Protein AF-L9XHF3-F1 (afdb_monomer_lite)

Structure (mmCIF, N/CA/C/O backbone):
data_AF-L9XHF3-F1
#
_entry.id   AF-L9XHF3-F1
#
loop_
_atom_site.group_PDB
_atom_site.id
_atom_site.type_symbol
_atom_site.label_atom_id
_atom_site.label_alt_id
_atom_site.label_comp_id
_atom_site.label_asym_id
_atom_site.label_entity_id
_atom_site.label_seq_id
_atom_site.pdbx_PDB_ins_code
_atom_site.Cartn_x
_atom_site.Cartn_y
_atom_site.Cartn_z
_atom_site.occupancy
_atom_site.B_iso_or_equiv
_atom_site.auth_seq_id
_atom_site.auth_comp_id
_atom_site.auth_asym_id
_atom_site.auth_atom_id
_atom_site.pdbx_PDB_model_num
ATOM 1 N N . MET A 1 1 ? 2.494 -7.860 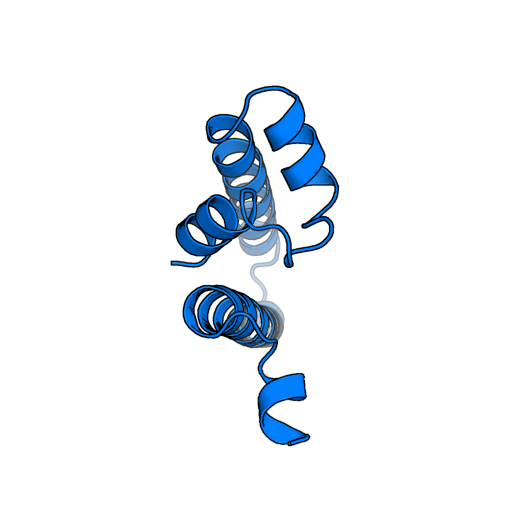3.416 1.00 59.94 1 MET A N 1
ATOM 2 C CA . MET A 1 1 ? 2.370 -8.551 2.115 1.00 59.94 1 MET A CA 1
ATOM 3 C C . MET A 1 1 ? 1.807 -7.612 1.064 1.00 59.94 1 MET A C 1
ATOM 5 O O . MET A 1 1 ? 2.527 -7.317 0.127 1.00 59.94 1 MET A O 1
ATOM 9 N N . ASP A 1 2 ? 0.613 -7.053 1.264 1.00 74.12 2 ASP A N 1
ATOM 10 C CA . ASP A 1 2 ? -0.034 -6.151 0.296 1.00 74.12 2 ASP A CA 1
ATOM 11 C C . ASP A 1 2 ? 0.793 -4.902 -0.063 1.00 74.12 2 ASP A C 1
ATOM 13 O O . ASP A 1 2 ? 1.060 -4.668 -1.231 1.00 74.12 2 ASP A O 1
ATOM 17 N N . LEU A 1 3 ? 1.331 -4.168 0.921 1.00 76.38 3 LEU A N 1
ATOM 18 C CA . LEU A 1 3 ? 2.219 -3.023 0.648 1.00 76.38 3 LEU A CA 1
ATOM 19 C C . LEU A 1 3 ? 3.434 -3.402 -0.218 1.00 76.38 3 LEU A C 1
ATOM 21 O O . LEU A 1 3 ? 3.822 -2.648 -1.102 1.00 76.38 3 LEU A O 1
ATOM 25 N N . ILE A 1 4 ? 4.026 -4.572 0.033 1.00 78.44 4 ILE A N 1
ATOM 26 C CA . ILE A 1 4 ? 5.178 -5.061 -0.734 1.00 78.44 4 ILE A CA 1
ATOM 27 C C . ILE A 1 4 ? 4.738 -5.387 -2.165 1.00 78.44 4 ILE A C 1
ATOM 29 O O . ILE A 1 4 ? 5.406 -4.970 -3.102 1.00 78.44 4 ILE A O 1
ATOM 33 N N . ALA A 1 5 ? 3.600 -6.066 -2.338 1.00 77.75 5 ALA A N 1
ATOM 34 C CA . ALA A 1 5 ? 3.054 -6.363 -3.659 1.00 77.75 5 ALA A CA 1
ATOM 35 C C . ALA A 1 5 ? 2.729 -5.086 -4.445 1.00 77.75 5 ALA A C 1
ATOM 37 O O . ALA A 1 5 ? 3.144 -4.952 -5.588 1.00 77.75 5 ALA A O 1
ATOM 38 N N . THR A 1 6 ? 2.093 -4.106 -3.803 1.00 78.06 6 THR A N 1
ATOM 39 C CA . THR A 1 6 ? 1.794 -2.789 -4.377 1.00 78.06 6 THR A CA 1
ATOM 40 C C . THR A 1 6 ? 3.060 -2.077 -4.849 1.00 78.06 6 THR A C 1
ATOM 42 O O . THR A 1 6 ? 3.109 -1.619 -5.985 1.00 78.06 6 THR A O 1
ATOM 45 N N . ILE A 1 7 ? 4.114 -2.023 -4.024 1.00 80.06 7 ILE A N 1
ATOM 46 C CA . ILE A 1 7 ? 5.404 -1.423 -4.413 1.00 80.06 7 ILE A CA 1
ATOM 47 C C . ILE A 1 7 ? 5.999 -2.131 -5.636 1.00 80.06 7 ILE A C 1
ATOM 49 O O . ILE A 1 7 ? 6.551 -1.473 -6.514 1.00 80.06 7 ILE A O 1
ATOM 53 N N . LEU A 1 8 ? 5.889 -3.459 -5.693 1.00 80.75 8 LEU A N 1
ATOM 54 C CA . LEU A 1 8 ? 6.420 -4.261 -6.791 1.00 80.75 8 LEU A CA 1
ATOM 55 C C . LEU A 1 8 ? 5.571 -4.191 -8.067 1.00 80.75 8 LEU A C 1
ATOM 57 O O . LEU A 1 8 ? 6.113 -4.462 -9.129 1.00 80.75 8 LEU A O 1
ATOM 61 N N . LEU A 1 9 ? 4.295 -3.800 -7.985 1.00 80.50 9 LEU A N 1
ATOM 62 C CA . LEU A 1 9 ? 3.401 -3.617 -9.136 1.00 80.50 9 LEU A CA 1
ATOM 63 C C . LEU A 1 9 ? 3.561 -2.248 -9.817 1.00 80.50 9 LEU A C 1
ATOM 65 O O . LEU A 1 9 ? 3.371 -2.154 -11.022 1.00 80.50 9 LEU A O 1
ATOM 69 N N . PHE A 1 10 ? 3.964 -1.198 -9.095 1.00 75.00 10 PHE A N 1
ATOM 70 C CA . PHE A 1 10 ? 4.221 0.127 -9.685 1.00 75.00 10 PHE A CA 1
ATOM 71 C C . PHE A 1 10 ? 5.183 0.149 -10.894 1.00 75.00 10 PHE A C 1
ATOM 73 O O . PHE A 1 10 ? 4.907 0.877 -11.845 1.00 75.00 10 PHE A O 1
ATOM 80 N N . PRO A 1 11 ? 6.303 -0.602 -10.908 1.00 73.62 11 PRO A N 1
ATOM 81 C CA . PRO A 1 11 ? 7.210 -0.635 -12.058 1.00 73.62 11 PRO A CA 1
ATOM 82 C C . PRO A 1 11 ? 6.759 -1.578 -13.188 1.00 73.62 11 PRO A C 1
ATOM 84 O O . PRO A 1 11 ? 7.493 -1.752 -14.161 1.00 73.62 11 PRO A O 1
ATOM 87 N N . VAL A 1 12 ? 5.605 -2.235 -13.059 1.00 74.12 12 VAL A N 1
ATOM 88 C CA . VAL A 1 12 ? 5.206 -3.341 -13.929 1.00 74.12 12 VAL A CA 1
ATOM 89 C C . VAL A 1 12 ? 4.237 -2.860 -15.019 1.00 74.12 12 VAL A C 1
ATOM 91 O O . VAL A 1 12 ? 3.175 -2.333 -14.699 1.00 74.12 12 VAL A O 1
ATOM 94 N N . PRO A 1 13 ? 4.544 -3.070 -16.315 1.00 66.69 13 PRO A N 1
ATOM 95 C CA . PRO A 1 13 ? 3.825 -2.428 -17.421 1.00 66.69 13 PRO A CA 1
ATOM 96 C C . PRO A 1 13 ? 2.382 -2.910 -17.638 1.00 66.69 13 PRO A C 1
ATOM 98 O O . PRO A 1 13 ? 1.615 -2.214 -18.297 1.00 66.69 13 PRO A O 1
ATOM 101 N N . TYR A 1 14 ? 1.997 -4.076 -17.110 1.00 65.69 14 TYR A N 1
ATOM 102 C CA . TYR A 1 14 ? 0.617 -4.577 -17.191 1.00 65.69 14 TYR A CA 1
ATOM 103 C C . TYR A 1 14 ? -0.277 -4.087 -16.040 1.00 65.69 14 TYR A C 1
ATOM 105 O O . TYR A 1 14 ? -1.500 -4.136 -16.151 1.00 65.69 14 TYR A O 1
ATOM 113 N N . ALA A 1 15 ? 0.303 -3.564 -14.955 1.00 63.44 15 ALA A N 1
ATOM 114 C CA . ALA A 1 15 ? -0.450 -2.968 -13.859 1.00 63.44 15 ALA A CA 1
ATOM 115 C C . ALA A 1 15 ? -0.814 -1.520 -14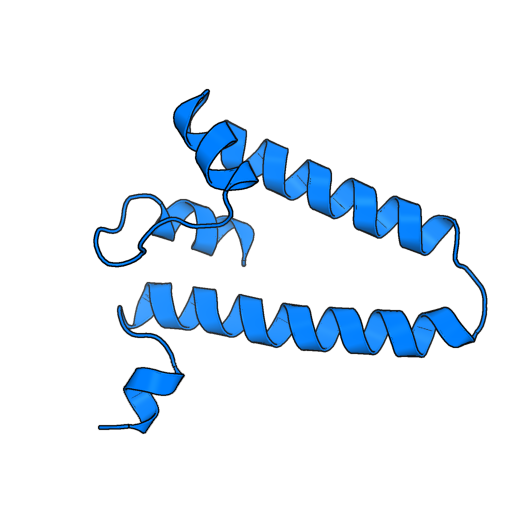.228 1.00 63.44 15 ALA A C 1
ATOM 117 O O . ALA A 1 15 ? -0.119 -0.567 -13.879 1.00 63.44 15 ALA A O 1
ATOM 118 N N . THR A 1 16 ? -1.890 -1.361 -15.000 1.00 56.31 16 THR A N 1
ATOM 119 C CA . THR A 1 16 ? -2.409 -0.048 -15.406 1.00 56.31 16 THR A CA 1
ATOM 120 C C . THR A 1 16 ? -2.947 0.689 -14.179 1.00 56.31 16 THR A C 1
ATOM 122 O O . THR A 1 16 ? -3.779 0.145 -13.464 1.00 56.31 16 THR A O 1
ATOM 125 N N . GLU A 1 17 ? -2.409 1.886 -13.929 1.00 60.41 17 GLU A N 1
ATOM 126 C CA . GLU A 1 17 ? -2.707 2.819 -12.828 1.00 60.41 17 GLU A CA 1
ATOM 127 C C . GLU A 1 17 ? -3.338 2.209 -11.560 1.00 60.41 17 GLU A C 1
ATOM 129 O O . GLU A 1 17 ? -4.553 2.041 -11.438 1.00 60.41 17 GLU A O 1
ATOM 134 N N . LEU A 1 18 ? -2.495 1.946 -10.554 1.00 69.06 18 LEU A N 1
ATOM 135 C CA . LEU A 1 18 ? -2.955 1.638 -9.199 1.00 69.06 18 LEU A CA 1
ATOM 136 C C . LEU A 1 18 ? -3.728 2.826 -8.588 1.00 69.06 18 LEU A C 1
ATOM 138 O O . LEU A 1 18 ? -3.816 3.907 -9.168 1.00 69.06 18 LEU A O 1
ATOM 142 N N . ASN A 1 19 ? -4.270 2.624 -7.377 1.00 76.25 19 ASN A N 1
ATOM 143 C CA . ASN A 1 19 ? -5.005 3.621 -6.587 1.00 76.25 19 ASN A CA 1
ATOM 144 C C . ASN A 1 19 ? -4.497 5.066 -6.827 1.00 76.25 19 ASN A C 1
ATOM 146 O O . ASN A 1 19 ? -3.334 5.335 -6.513 1.00 76.25 19 ASN A O 1
ATOM 150 N N . PRO A 1 20 ? -5.355 6.002 -7.286 1.00 77.06 20 PRO A N 1
ATOM 151 C CA . PRO A 1 20 ? -4.954 7.350 -7.701 1.00 77.06 20 PRO A CA 1
ATOM 152 C C . PRO A 1 20 ? -4.146 8.117 -6.653 1.00 77.06 20 PRO A C 1
ATOM 154 O O . PRO A 1 20 ? -3.210 8.837 -6.983 1.00 77.06 20 PRO A O 1
ATOM 157 N N . ILE A 1 21 ? -4.482 7.947 -5.371 1.00 80.00 21 ILE A N 1
ATOM 158 C CA . ILE A 1 21 ? -3.770 8.601 -4.266 1.00 80.00 21 ILE A CA 1
ATOM 159 C C . ILE A 1 21 ? -2.368 8.008 -4.132 1.00 80.00 21 ILE A C 1
ATOM 161 O O . ILE A 1 21 ? -1.387 8.735 -4.017 1.00 80.00 21 ILE A O 1
ATOM 165 N N . THR A 1 22 ? -2.261 6.682 -4.159 1.00 82.69 22 THR A N 1
ATOM 166 C CA . THR A 1 22 ? -0.977 5.987 -4.046 1.00 82.69 22 THR A CA 1
ATOM 167 C C . THR A 1 22 ? -0.082 6.285 -5.248 1.00 82.69 22 THR A C 1
ATOM 169 O O . THR A 1 22 ? 1.115 6.492 -5.067 1.00 82.69 22 THR A O 1
ATOM 172 N N . THR A 1 23 ? -0.665 6.379 -6.444 1.00 81.25 23 THR A N 1
ATOM 173 C CA . THR A 1 23 ? 0.019 6.766 -7.683 1.00 81.25 23 THR A CA 1
ATOM 174 C C . THR A 1 23 ? 0.526 8.199 -7.612 1.00 81.25 23 THR A C 1
ATOM 176 O O . THR A 1 23 ? 1.712 8.424 -7.826 1.00 81.25 23 THR A O 1
ATOM 179 N N . TYR A 1 24 ? -0.303 9.146 -7.170 1.00 83.69 24 TYR A N 1
ATOM 180 C CA . TYR A 1 24 ? 0.124 10.529 -6.952 1.00 83.69 24 TYR A CA 1
ATOM 181 C C . TYR A 1 24 ? 1.312 10.631 -5.982 1.00 83.69 24 TYR A C 1
ATOM 183 O O . TYR A 1 24 ? 2.300 11.315 -6.250 1.00 83.69 24 TYR A O 1
ATOM 191 N N . PHE A 1 25 ? 1.256 9.924 -4.849 1.00 83.38 25 PHE A N 1
ATOM 192 C CA . PHE A 1 25 ? 2.367 9.918 -3.896 1.00 83.38 25 PHE A CA 1
ATOM 193 C C . PHE A 1 25 ? 3.625 9.242 -4.462 1.00 83.38 25 PHE A C 1
ATOM 195 O O . PHE A 1 25 ? 4.737 9.688 -4.166 1.00 83.38 25 PHE A O 1
ATOM 202 N N . TYR A 1 26 ? 3.467 8.191 -5.271 1.00 83.56 26 TYR A N 1
ATOM 203 C CA . TYR A 1 26 ? 4.577 7.545 -5.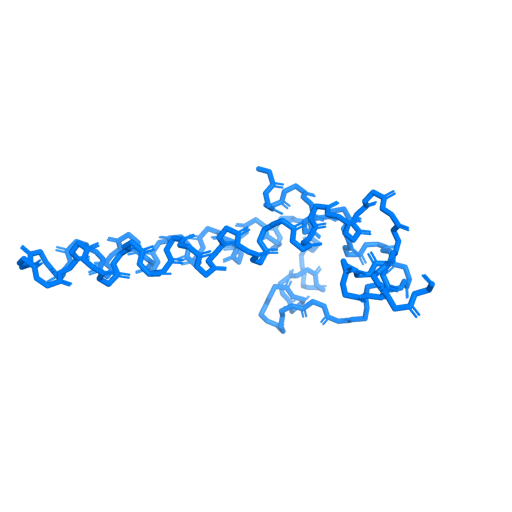967 1.00 83.56 26 TYR A CA 1
ATOM 204 C C . TYR A 1 26 ? 5.237 8.479 -6.987 1.00 83.56 26 TYR A C 1
ATOM 206 O O . TYR A 1 26 ? 6.459 8.573 -7.017 1.00 83.56 26 TYR A O 1
ATOM 214 N N . GLU A 1 27 ? 4.464 9.229 -7.768 1.00 83.81 27 GLU A N 1
ATOM 215 C CA . GLU A 1 27 ? 5.007 10.219 -8.705 1.00 83.81 27 GLU A CA 1
ATOM 216 C C . GLU A 1 27 ? 5.724 11.369 -7.987 1.00 83.81 27 GLU A C 1
ATOM 218 O O . GLU A 1 27 ? 6.758 11.845 -8.453 1.00 83.81 27 GLU A O 1
ATOM 223 N N . ALA A 1 28 ? 5.215 11.794 -6.828 1.00 87.12 28 ALA A N 1
ATOM 224 C CA . ALA A 1 28 ? 5.786 12.908 -6.079 1.00 87.12 28 ALA A CA 1
ATOM 225 C C . ALA A 1 28 ? 7.133 12.571 -5.414 1.00 87.12 28 ALA A C 1
ATOM 227 O O . ALA A 1 28 ? 8.048 13.394 -5.427 1.00 87.12 28 ALA A O 1
ATOM 228 N N . ILE A 1 29 ? 7.247 11.398 -4.778 1.00 89.62 29 ILE A N 1
ATOM 229 C CA . ILE A 1 29 ? 8.409 11.049 -3.935 1.00 89.62 29 ILE A CA 1
ATOM 230 C C . ILE A 1 29 ? 8.851 9.577 -4.042 1.00 89.62 29 ILE A C 1
ATOM 232 O O . ILE A 1 29 ? 9.643 9.109 -3.224 1.00 89.62 29 ILE A O 1
ATOM 236 N N . GLY A 1 30 ? 8.363 8.829 -5.032 1.00 85.19 30 GLY A N 1
ATOM 237 C CA . GLY A 1 30 ? 8.728 7.434 -5.288 1.00 85.19 30 GLY A CA 1
ATOM 238 C C . GLY A 1 30 ? 8.141 6.439 -4.283 1.00 85.19 30 GLY A C 1
ATOM 239 O O . GLY A 1 30 ? 7.088 6.647 -3.682 1.00 85.19 30 GLY A O 1
ATOM 240 N N . VAL A 1 31 ? 8.852 5.329 -4.060 1.00 84.62 31 VAL A N 1
ATOM 241 C CA . VAL A 1 31 ? 8.455 4.254 -3.124 1.00 84.62 31 VAL A CA 1
ATOM 242 C C . VAL A 1 31 ? 8.094 4.760 -1.711 1.00 84.62 31 VAL A C 1
ATOM 244 O O . VAL A 1 31 ? 7.093 4.288 -1.168 1.00 84.62 31 VAL A O 1
ATOM 247 N N . PRO A 1 32 ? 8.812 5.732 -1.105 1.00 86.12 32 PRO A N 1
ATOM 248 C CA . PRO A 1 32 ? 8.391 6.340 0.160 1.00 86.12 32 PRO A CA 1
ATOM 249 C C . PRO A 1 32 ? 6.957 6.888 0.148 1.00 86.12 32 PRO A C 1
ATOM 251 O O . PRO A 1 32 ? 6.256 6.795 1.154 1.00 86.12 32 PRO A O 1
ATOM 254 N N . GLY A 1 33 ? 6.489 7.404 -0.989 1.00 83.50 33 GLY A N 1
ATOM 255 C CA . GLY A 1 33 ? 5.123 7.891 -1.161 1.00 83.50 33 GLY A CA 1
ATOM 256 C C . GLY A 1 33 ? 4.077 6.792 -1.069 1.00 83.50 33 GLY A C 1
ATOM 257 O O . GLY A 1 33 ? 3.040 6.982 -0.437 1.00 83.50 33 GLY A O 1
ATOM 258 N N . VAL A 1 34 ? 4.380 5.605 -1.591 1.00 83.38 34 VAL A N 1
ATOM 259 C CA . VAL A 1 34 ? 3.511 4.426 -1.468 1.00 83.38 34 VAL A CA 1
ATOM 260 C C . VAL A 1 34 ? 3.358 4.021 -0.000 1.00 83.38 34 VAL A C 1
ATOM 262 O O . VAL A 1 34 ? 2.254 3.716 0.453 1.00 83.38 34 VAL A O 1
ATOM 265 N N . VAL A 1 35 ? 4.450 4.078 0.770 1.00 84.62 35 VAL A N 1
ATOM 266 C CA . VAL A 1 35 ? 4.439 3.795 2.214 1.00 84.62 35 VAL A CA 1
ATOM 267 C C . VAL A 1 35 ? 3.643 4.856 2.981 1.00 84.62 35 VAL A C 1
ATOM 269 O O . VAL A 1 35 ? 2.853 4.512 3.864 1.00 84.62 35 VAL A O 1
ATOM 272 N N . LEU A 1 36 ? 3.786 6.138 2.630 1.00 85.31 36 LEU A N 1
ATOM 273 C CA . LEU A 1 36 ? 2.998 7.216 3.234 1.00 85.31 36 LEU A CA 1
ATOM 274 C C . LEU A 1 36 ? 1.506 7.076 2.930 1.00 85.31 36 LEU A C 1
ATOM 276 O O . LEU A 1 36 ? 0.696 7.126 3.850 1.00 85.31 36 LEU A O 1
ATOM 280 N N . ALA A 1 37 ? 1.135 6.819 1.677 1.00 84.44 37 ALA A N 1
ATOM 281 C CA . ALA A 1 37 ? -0.253 6.580 1.302 1.00 84.44 37 ALA A CA 1
ATOM 282 C C . ALA A 1 37 ? -0.832 5.377 2.068 1.00 84.44 37 ALA A C 1
ATOM 284 O O . ALA A 1 37 ? -1.881 5.488 2.701 1.00 84.44 37 ALA A O 1
ATOM 285 N N . GLY A 1 38 ? -0.113 4.249 2.092 1.00 82.88 38 GLY A N 1
ATOM 286 C CA . GLY A 1 38 ? -0.524 3.045 2.819 1.00 82.88 38 GLY A CA 1
ATOM 287 C C . GLY A 1 38 ? -0.697 3.273 4.325 1.00 82.88 38 GLY A C 1
ATOM 288 O O . GLY A 1 38 ? -1.681 2.828 4.915 1.00 82.88 38 GLY A O 1
ATOM 289 N N . SER A 1 39 ? 0.224 4.007 4.952 1.00 85.69 39 SER A N 1
ATOM 290 C CA . SER A 1 39 ? 0.134 4.336 6.380 1.00 85.69 39 SER A CA 1
ATOM 291 C C . SER A 1 39 ? -0.992 5.325 6.694 1.00 85.69 39 SER A C 1
ATOM 293 O O . SER A 1 39 ? -1.656 5.166 7.718 1.00 85.69 39 SER A O 1
ATOM 295 N N . ALA A 1 40 ? -1.283 6.278 5.803 1.00 85.00 40 ALA A N 1
ATOM 296 C CA . ALA A 1 40 ? -2.432 7.172 5.935 1.00 85.00 40 ALA A CA 1
ATOM 297 C C . ALA A 1 40 ? -3.760 6.397 5.897 1.00 85.00 40 ALA A C 1
ATOM 299 O O . ALA A 1 40 ? -4.617 6.608 6.757 1.00 85.00 40 ALA A O 1
ATOM 300 N N . TYR A 1 41 ? -3.911 5.443 4.971 1.00 82.44 41 TYR A N 1
ATOM 301 C CA . TYR A 1 41 ? -5.083 4.561 4.942 1.00 82.44 41 TYR A CA 1
ATOM 302 C C . TYR A 1 41 ? -5.212 3.737 6.226 1.00 82.44 41 TYR A C 1
ATOM 304 O O . TYR A 1 41 ? -6.293 3.677 6.813 1.00 82.44 41 TYR A O 1
ATOM 312 N N . ALA A 1 42 ? -4.111 3.149 6.703 1.00 82.12 42 ALA A N 1
ATOM 313 C CA . ALA A 1 42 ? -4.109 2.385 7.948 1.00 82.12 42 ALA A CA 1
ATOM 314 C C . ALA A 1 42 ? -4.518 3.250 9.152 1.00 82.12 42 ALA A C 1
ATOM 316 O O . ALA A 1 42 ? -5.320 2.813 9.977 1.00 82.12 42 ALA A O 1
ATOM 317 N N . ALA A 1 43 ? -4.030 4.491 9.228 1.00 83.81 43 ALA A N 1
ATOM 318 C CA . ALA A 1 43 ? -4.401 5.429 10.281 1.00 83.81 43 ALA A CA 1
ATOM 319 C C . ALA A 1 43 ? -5.905 5.740 10.268 1.00 83.81 43 ALA A C 1
ATOM 321 O O . ALA A 1 43 ? -6.536 5.717 11.322 1.00 83.81 43 ALA A O 1
ATOM 322 N N . VAL A 1 44 ? -6.504 5.963 9.092 1.00 83.06 44 VAL A N 1
ATOM 323 C CA . VAL A 1 44 ? -7.955 6.188 8.964 1.00 83.06 44 VAL A CA 1
ATOM 324 C C . VAL A 1 44 ? -8.750 4.979 9.456 1.00 83.06 44 VAL A C 1
ATOM 326 O O . VAL A 1 44 ? -9.709 5.151 10.207 1.00 83.06 44 VAL A O 1
ATOM 329 N N . VAL A 1 45 ? -8.347 3.761 9.088 1.00 79.88 45 VAL A N 1
ATOM 330 C CA . VAL A 1 45 ? -9.018 2.528 9.534 1.00 79.88 45 VAL A CA 1
ATOM 331 C C . VAL A 1 45 ? -8.926 2.367 11.052 1.00 79.88 45 VAL A C 1
ATOM 333 O O . VAL A 1 45 ? -9.942 2.131 11.702 1.00 79.88 45 VAL A O 1
ATOM 336 N N . VAL A 1 46 ? -7.734 2.549 11.629 1.00 82.00 46 VAL A N 1
ATOM 337 C CA . VAL A 1 46 ? -7.517 2.451 13.082 1.00 82.00 46 VAL A CA 1
ATOM 338 C C . VAL A 1 46 ? -8.331 3.503 13.833 1.00 82.00 46 VAL A C 1
ATOM 340 O O . VAL A 1 46 ? -8.987 3.174 14.817 1.00 82.00 46 VAL A O 1
ATOM 343 N N . LEU A 1 47 ? -8.336 4.753 13.362 1.00 81.62 47 LEU A N 1
ATOM 344 C CA . LEU A 1 47 ? -9.131 5.822 13.967 1.00 81.62 47 LEU A CA 1
ATOM 345 C C . LEU A 1 47 ? -10.629 5.525 13.866 1.00 81.62 47 LEU A C 1
ATOM 347 O O . LEU A 1 47 ? -11.346 5.675 14.849 1.00 81.62 47 LEU A O 1
ATOM 351 N N . THR A 1 48 ? -11.099 5.047 12.714 1.00 77.75 48 THR A N 1
ATOM 352 C CA . THR A 1 48 ? -12.511 4.692 12.518 1.00 77.75 48 THR A CA 1
ATOM 353 C C . THR A 1 48 ? -12.928 3.578 13.476 1.00 77.75 48 THR A C 1
ATOM 355 O O . THR A 1 48 ? -13.917 3.737 14.184 1.00 77.75 48 THR A O 1
ATOM 358 N N . GLY A 1 49 ? -12.140 2.503 13.584 1.00 72.88 49 GLY A N 1
ATOM 359 C CA . GLY A 1 49 ? -12.401 1.416 14.536 1.00 72.88 49 GLY A CA 1
ATOM 360 C C . GLY A 1 49 ? -12.306 1.855 16.003 1.00 72.88 49 GLY A C 1
ATOM 361 O O . GLY A 1 49 ? -13.047 1.367 16.852 1.00 72.88 49 GLY A O 1
ATOM 362 N N . HIS A 1 50 ? -11.448 2.831 16.318 1.00 78.12 50 HIS A N 1
ATOM 363 C CA . HIS A 1 50 ? -11.397 3.417 17.658 1.00 78.12 50 HIS A CA 1
ATOM 364 C C . HIS A 1 50 ? -12.672 4.204 18.004 1.00 78.12 50 HIS A C 1
ATOM 366 O O . HIS A 1 50 ? -13.135 4.146 19.139 1.00 78.12 50 HIS A O 1
ATOM 372 N N . TYR A 1 51 ? -13.261 4.921 17.042 1.00 75.12 51 TYR A N 1
ATOM 373 C CA . TYR A 1 51 ? -14.477 5.710 17.268 1.00 75.12 51 TYR A CA 1
ATOM 374 C C . TYR A 1 51 ? -15.778 4.886 17.203 1.00 75.12 51 TYR A C 1
ATOM 376 O O . TYR A 1 51 ? -16.780 5.296 17.792 1.00 75.12 51 TYR A O 1
ATOM 384 N N . LEU A 1 52 ? -15.794 3.737 16.516 1.00 68.81 52 LEU A N 1
ATOM 385 C CA . LEU A 1 52 ? -17.002 2.938 16.249 1.00 68.81 52 LEU A CA 1
ATOM 386 C C . LEU A 1 52 ? -17.222 1.732 17.193 1.00 68.81 52 LEU A C 1
ATOM 388 O O . LEU A 1 52 ? -17.919 0.805 16.824 1.00 68.81 52 LEU A O 1
ATOM 392 N N . SER A 1 53 ? -16.759 1.740 18.446 1.00 62.03 53 SER A N 1
ATOM 393 C CA . SER A 1 53 ? -16.675 0.549 19.333 1.00 62.03 53 SER A CA 1
ATOM 394 C C . SER A 1 53 ? -17.982 -0.139 19.836 1.00 62.03 53 SER A C 1
ATOM 396 O O . SER A 1 53 ? -18.030 -0.623 20.968 1.00 62.03 53 SER A O 1
ATOM 398 N N . LYS A 1 54 ? -19.076 -0.203 19.065 1.00 69.31 54 LYS A N 1
ATOM 399 C CA . LYS A 1 54 ? -20.349 -0.888 19.417 1.00 69.31 54 LYS A CA 1
ATOM 400 C C . LYS A 1 54 ? -20.465 -2.279 18.760 1.00 69.31 54 LYS A C 1
ATOM 402 O O . LYS A 1 54 ? -19.817 -2.527 17.765 1.00 69.31 54 LYS A O 1
ATOM 407 N N . PRO A 1 55 ? -21.337 -3.202 19.211 1.00 58.62 55 PRO A N 1
ATOM 408 C CA . PRO A 1 55 ? -21.377 -4.598 18.721 1.00 58.62 55 PRO A CA 1
ATOM 409 C 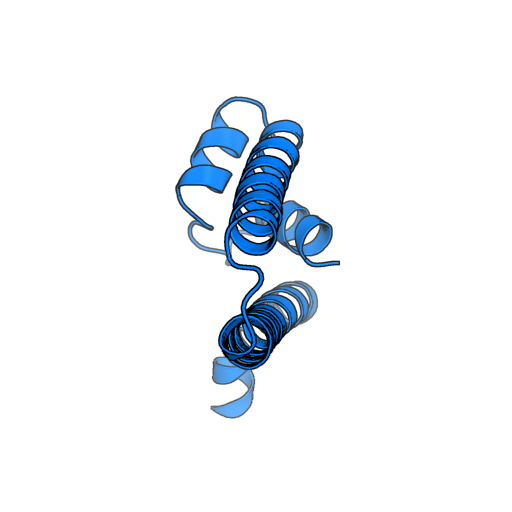C . PRO A 1 55 ? -21.647 -4.807 17.211 1.00 58.62 55 PRO A C 1
ATOM 411 O O . PRO A 1 55 ? -21.343 -5.876 16.688 1.00 58.62 55 PRO A O 1
ATOM 414 N N . TYR A 1 56 ? -22.171 -3.812 16.484 1.00 60.31 56 TYR A N 1
ATOM 415 C CA . TYR A 1 56 ? -22.279 -3.858 15.012 1.00 60.31 56 TYR A CA 1
ATOM 416 C C . TYR A 1 56 ? -20.924 -3.707 14.292 1.00 60.31 56 TYR A C 1
ATOM 418 O O . TYR A 1 56 ? -20.809 -4.018 13.107 1.00 60.31 56 TYR A O 1
ATOM 426 N N . ASP A 1 57 ? -19.895 -3.283 15.021 1.00 67.12 57 ASP A N 1
ATOM 427 C CA . ASP A 1 57 ? -18.537 -3.029 14.546 1.00 67.12 57 ASP A CA 1
ATOM 428 C C . ASP A 1 57 ? -17.802 -4.330 14.198 1.00 67.12 57 ASP A C 1
ATOM 430 O O . ASP A 1 57 ? -17.006 -4.365 13.270 1.00 67.12 57 ASP A O 1
ATOM 434 N N . THR A 1 58 ? -18.132 -5.457 14.843 1.00 72.44 58 THR A N 1
ATOM 435 C CA . THR A 1 58 ? -17.468 -6.742 14.562 1.00 72.44 58 THR A CA 1
ATOM 436 C C . THR A 1 58 ? -17.879 -7.332 13.213 1.00 72.44 58 THR A C 1
ATOM 438 O O . THR A 1 58 ? -17.031 -7.844 12.485 1.00 72.44 58 THR A O 1
ATOM 441 N N . LEU A 1 59 ? -19.161 -7.238 12.841 1.00 76.44 59 LEU A N 1
ATOM 442 C CA . LEU A 1 59 ? -19.646 -7.678 11.526 1.00 76.44 59 LEU A CA 1
ATOM 443 C C . LEU A 1 59 ? -19.120 -6.772 10.412 1.00 76.44 59 LEU A C 1
ATOM 445 O O . LEU A 1 59 ? -18.660 -7.271 9.387 1.00 76.44 59 LEU A O 1
ATOM 449 N N . PHE A 1 60 ? -19.140 -5.456 10.635 1.00 75.88 60 PHE A N 1
ATOM 450 C CA . PHE A 1 60 ? -18.577 -4.487 9.701 1.00 75.88 60 PHE A CA 1
ATOM 451 C C . PHE A 1 60 ? -17.070 -4.702 9.507 1.00 75.88 60 PHE A C 1
ATOM 453 O O . PHE A 1 60 ? -16.614 -4.833 8.373 1.00 75.88 60 PHE A O 1
ATOM 460 N N . ALA A 1 61 ? -16.310 -4.838 10.597 1.00 76.12 61 ALA A N 1
ATOM 461 C CA . ALA A 1 61 ? -14.881 -5.122 10.552 1.00 76.12 61 ALA A CA 1
ATOM 462 C C . ALA A 1 61 ? -14.589 -6.458 9.861 1.00 76.12 61 ALA A C 1
ATOM 464 O O . ALA A 1 61 ? -13.701 -6.525 9.018 1.00 76.12 61 ALA A O 1
ATOM 465 N N . THR A 1 62 ? -15.361 -7.511 10.148 1.00 80.44 62 THR A N 1
ATOM 466 C CA . THR A 1 62 ? -15.198 -8.813 9.480 1.00 80.44 62 THR A CA 1
ATOM 467 C C . THR A 1 62 ? -15.457 -8.697 7.978 1.00 80.44 62 THR A C 1
ATOM 469 O O . THR A 1 62 ? -14.670 -9.203 7.183 1.00 80.44 62 THR A O 1
ATOM 472 N N . GLY A 1 63 ? -16.513 -7.986 7.571 1.00 83.19 63 GLY A N 1
ATOM 473 C CA . GLY A 1 63 ? -16.799 -7.716 6.162 1.00 83.19 63 GLY A CA 1
ATOM 474 C C . GLY A 1 63 ? -15.677 -6.932 5.480 1.00 83.19 63 GLY A C 1
ATOM 475 O O . GLY A 1 63 ? -15.206 -7.333 4.419 1.00 83.19 63 GLY A O 1
ATOM 476 N N . ALA A 1 64 ? -15.189 -5.865 6.116 1.00 79.12 64 ALA A N 1
ATOM 477 C CA . ALA A 1 64 ? -14.075 -5.068 5.610 1.00 79.12 64 ALA A CA 1
ATOM 478 C C . ALA A 1 64 ? -12.786 -5.896 5.470 1.00 79.12 64 ALA A C 1
ATOM 480 O O . ALA A 1 64 ? -12.101 -5.795 4.454 1.00 79.12 64 ALA A O 1
ATOM 481 N N . VAL A 1 65 ? -12.483 -6.761 6.444 1.00 81.00 65 VAL A N 1
ATOM 482 C CA . VAL A 1 65 ? -11.331 -7.675 6.402 1.00 81.00 65 VAL A CA 1
ATOM 483 C C . VAL A 1 65 ? -11.469 -8.690 5.271 1.00 81.00 65 VAL A C 1
ATOM 485 O O . VAL A 1 65 ? -10.491 -8.941 4.575 1.00 81.00 65 VAL A O 1
ATOM 488 N N . LEU A 1 66 ? -12.659 -9.254 5.049 1.00 85.25 66 LEU A N 1
ATOM 489 C CA . LEU A 1 66 ? -12.891 -10.199 3.954 1.00 85.25 66 LEU A CA 1
ATOM 490 C C . LEU A 1 66 ? -12.725 -9.534 2.585 1.00 85.25 66 LEU A C 1
ATOM 492 O O . LEU A 1 66 ? -12.031 -10.076 1.728 1.00 85.25 66 LEU A O 1
ATOM 496 N N . VAL A 1 67 ? -13.305 -8.346 2.393 1.00 82.06 67 VAL A N 1
ATOM 497 C CA . VAL A 1 67 ? -13.134 -7.566 1.156 1.00 82.06 67 VAL A CA 1
ATOM 498 C C . VAL A 1 67 ? -11.657 -7.240 0.939 1.00 82.06 67 VAL A C 1
ATOM 500 O O . VAL A 1 67 ? -11.126 -7.468 -0.146 1.00 82.06 67 VAL A O 1
ATOM 503 N N . TYR A 1 68 ? -10.967 -6.783 1.985 1.00 78.38 68 TYR A N 1
ATOM 504 C CA . TYR A 1 68 ? -9.536 -6.506 1.922 1.00 78.38 68 TYR A CA 1
ATOM 505 C C . TYR A 1 68 ? -8.715 -7.755 1.580 1.00 78.38 68 TYR A C 1
ATOM 507 O O . TYR A 1 68 ? -7.817 -7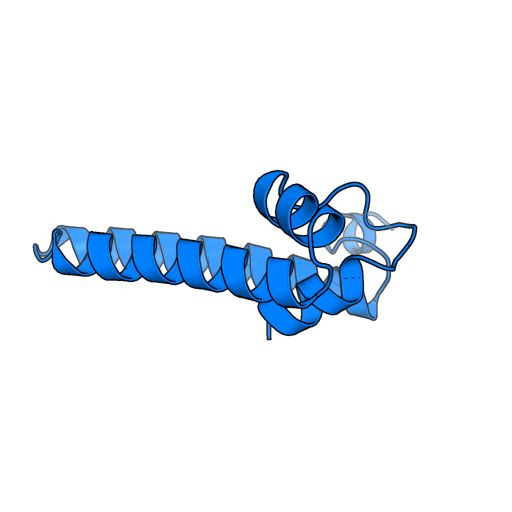.684 0.746 1.00 78.38 68 TYR A O 1
ATOM 515 N N . ALA A 1 69 ? -9.032 -8.905 2.176 1.00 79.38 69 ALA A N 1
ATOM 516 C CA . ALA A 1 69 ? -8.339 -10.159 1.907 1.00 79.38 69 ALA A CA 1
ATOM 517 C C . ALA A 1 69 ? -8.469 -10.574 0.435 1.00 79.38 69 ALA A C 1
ATOM 519 O O . ALA A 1 69 ? -7.473 -10.970 -0.164 1.00 79.38 69 ALA A O 1
ATOM 520 N N . VAL A 1 70 ? -9.653 -10.424 -0.170 1.00 82.38 70 VAL A N 1
ATOM 521 C CA . VAL A 1 70 ? -9.858 -10.689 -1.605 1.00 82.38 70 VAL A CA 1
ATOM 522 C C . VAL A 1 70 ? -8.994 -9.760 -2.462 1.00 82.38 70 VAL A C 1
ATOM 524 O O . VAL A 1 70 ? -8.291 -10.23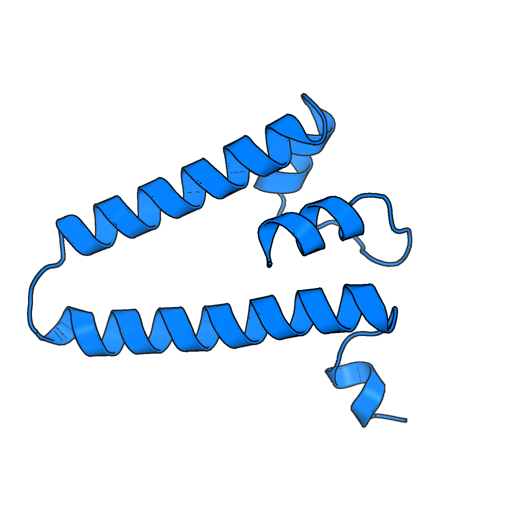4 -3.353 1.00 82.38 70 VAL A O 1
ATOM 527 N N . CYS A 1 71 ? -8.977 -8.458 -2.163 1.00 79.44 71 CYS A N 1
ATOM 528 C CA . CYS A 1 71 ? -8.139 -7.492 -2.880 1.00 79.44 71 CYS A CA 1
ATOM 529 C C . CYS A 1 71 ? -6.637 -7.791 -2.726 1.00 79.44 71 CYS A C 1
ATOM 531 O O . CYS A 1 71 ? -5.888 -7.743 -3.698 1.00 79.44 71 CYS A O 1
ATOM 533 N N . ALA A 1 72 ? -6.192 -8.149 -1.521 1.00 76.62 72 ALA A N 1
ATOM 534 C CA . ALA A 1 72 ? -4.798 -8.493 -1.262 1.00 76.62 72 ALA A CA 1
ATOM 535 C C . ALA A 1 72 ? -4.385 -9.779 -1.997 1.00 76.62 72 ALA A C 1
ATOM 537 O O . ALA A 1 72 ? -3.287 -9.845 -2.547 1.00 76.62 72 ALA A O 1
ATOM 538 N N . ILE A 1 73 ? -5.263 -10.790 -2.049 1.00 80.56 73 ILE A N 1
ATOM 539 C CA . ILE A 1 73 ? -5.040 -12.009 -2.840 1.00 80.56 73 ILE A CA 1
ATOM 540 C C . ILE A 1 73 ? -4.924 -11.659 -4.324 1.00 80.56 73 ILE A C 1
ATOM 542 O O . ILE A 1 73 ? -3.994 -12.131 -4.970 1.00 80.56 73 ILE A O 1
ATOM 546 N N . ASN A 1 74 ? -5.804 -10.800 -4.847 1.00 79.62 74 ASN A N 1
ATOM 547 C CA . ASN A 1 74 ? -5.725 -10.331 -6.229 1.00 79.62 74 ASN A CA 1
ATOM 548 C C . ASN A 1 74 ? -4.358 -9.705 -6.540 1.00 79.62 74 ASN A C 1
ATOM 550 O O . ASN A 1 74 ? -3.723 -10.098 -7.511 1.00 79.62 74 ASN A O 1
ATOM 554 N N . ASN A 1 75 ? -3.870 -8.802 -5.686 1.00 77.88 75 ASN A N 1
ATOM 555 C CA . ASN A 1 75 ? -2.571 -8.150 -5.874 1.00 77.88 75 ASN A CA 1
ATOM 556 C C . ASN A 1 75 ? -1.406 -9.146 -5.833 1.00 77.88 75 ASN A C 1
ATOM 558 O O . ASN A 1 75 ? -0.461 -9.031 -6.610 1.00 77.88 75 ASN A O 1
ATOM 562 N N . VAL A 1 76 ? -1.467 -10.134 -4.936 1.00 75.69 76 VAL A N 1
ATOM 563 C CA . VAL A 1 76 ? -0.449 -11.187 -4.846 1.00 75.69 76 VAL A CA 1
ATOM 564 C C . VAL A 1 76 ? -0.462 -12.064 -6.098 1.00 75.69 76 VAL A C 1
ATOM 566 O O . VAL A 1 76 ? 0.597 -12.308 -6.665 1.00 75.69 76 VAL A O 1
ATOM 569 N N . VAL A 1 77 ? -1.630 -12.512 -6.559 1.00 78.62 77 VAL A N 1
ATOM 570 C CA . VAL A 1 77 ? -1.743 -13.327 -7.780 1.00 78.62 77 VAL A CA 1
ATOM 571 C C . VAL A 1 77 ? -1.267 -12.541 -8.997 1.00 78.62 77 VAL A C 1
ATOM 573 O O . VAL A 1 77 ? -0.419 -13.037 -9.726 1.00 78.62 77 VAL A O 1
ATOM 576 N N . LEU A 1 78 ? -1.706 -11.291 -9.158 1.00 78.88 78 LEU A N 1
ATOM 577 C CA . LEU A 1 78 ? -1.275 -10.412 -10.248 1.00 78.88 78 LEU A CA 1
ATOM 578 C C . LEU A 1 78 ? 0.251 -10.219 -10.264 1.00 78.88 78 LEU A C 1
ATOM 580 O O . LEU A 1 78 ? 0.880 -10.201 -11.322 1.00 78.88 78 LEU A O 1
ATOM 584 N N . LEU A 1 79 ? 0.865 -10.111 -9.084 1.00 78.62 79 LEU A N 1
ATOM 585 C CA . LEU A 1 79 ? 2.312 -9.981 -8.958 1.00 78.62 79 LEU A CA 1
ATOM 586 C C . LEU A 1 79 ? 3.063 -11.233 -9.437 1.00 78.62 79 LEU A C 1
ATOM 588 O O . LEU A 1 79 ? 4.112 -11.104 -10.060 1.00 78.62 79 LEU A O 1
ATOM 592 N N . PHE A 1 80 ? 2.565 -12.432 -9.124 1.00 78.75 80 PHE A N 1
ATOM 593 C CA . PHE A 1 80 ? 3.250 -13.687 -9.458 1.00 78.75 80 PHE A CA 1
ATOM 594 C C . PHE A 1 80 ? 2.894 -14.238 -10.842 1.00 78.75 80 PHE A C 1
ATOM 596 O O . PHE A 1 80 ? 3.736 -14.879 -11.469 1.00 78.75 80 PHE A O 1
ATOM 603 N N . SER A 1 81 ? 1.665 -14.020 -11.301 1.00 77.31 81 SER A N 1
ATOM 604 C CA . SER A 1 81 ? 1.122 -14.608 -12.527 1.00 77.31 81 SER A CA 1
ATOM 605 C C . SER A 1 81 ? 1.091 -13.640 -13.704 1.00 77.31 81 SER A C 1
ATOM 607 O O . SER A 1 81 ? 0.986 -14.096 -14.833 1.00 77.31 81 SER A O 1
ATOM 609 N N . GLY A 1 82 ? 1.175 -12.329 -13.471 1.00 73.00 82 GLY A N 1
ATOM 610 C CA . GLY A 1 82 ? 1.009 -11.314 -14.515 1.00 73.00 82 GLY A CA 1
ATOM 611 C C . GLY A 1 82 ? -0.446 -11.044 -14.902 1.00 73.00 82 GLY A C 1
ATOM 612 O O . GLY A 1 82 ? -0.775 -9.911 -15.236 1.00 73.00 82 GLY A O 1
ATOM 613 N N . ASP A 1 83 ? -1.311 -12.045 -14.747 1.00 71.12 83 ASP A N 1
ATOM 614 C CA . ASP A 1 83 ? -2.741 -11.972 -15.033 1.00 71.12 83 ASP A CA 1
ATOM 615 C C . ASP A 1 83 ? -3.576 -11.909 -13.747 1.00 71.12 83 ASP A C 1
ATOM 617 O O . ASP A 1 83 ? -3.202 -12.444 -12.692 1.00 71.12 83 ASP A O 1
ATOM 621 N N . ALA A 1 84 ? -4.741 -11.263 -13.825 1.00 71.25 84 ALA A N 1
ATOM 622 C CA . ALA A 1 84 ? -5.684 -11.252 -12.714 1.00 71.25 84 ALA A CA 1
ATOM 623 C C . ALA A 1 84 ? -6.275 -12.665 -12.491 1.00 71.25 84 ALA A C 1
ATOM 625 O O . ALA A 1 84 ? -6.486 -13.405 -13.453 1.00 71.25 84 ALA A O 1
ATOM 626 N N . PRO A 1 85 ? -6.643 -13.049 -11.250 1.00 68.25 85 PRO A N 1
ATOM 627 C CA . PRO A 1 85 ? -7.236 -14.356 -10.958 1.00 68.25 85 PRO A CA 1
ATOM 628 C C . PRO A 1 85 ? -8.435 -14.681 -11.851 1.00 68.25 85 PRO A C 1
ATOM 630 O O . PRO A 1 85 ? -8.594 -15.814 -12.283 1.00 68.25 85 PRO A O 1
ATOM 633 N N . PHE A 1 86 ? -9.277 -13.685 -12.143 1.00 68.62 86 PHE A N 1
ATOM 634 C CA . PHE A 1 86 ? -10.450 -13.871 -12.993 1.00 68.62 86 PHE A CA 1
ATOM 635 C C . PHE A 1 86 ? -10.075 -14.209 -14.441 1.00 68.62 86 PHE A C 1
ATOM 637 O O . PHE A 1 86 ? -10.755 -15.011 -15.068 1.00 68.62 86 PHE A O 1
ATOM 644 N N . GLU A 1 87 ? -8.977 -13.656 -14.952 1.00 63.22 87 GLU A N 1
ATOM 645 C CA . GLU A 1 87 ? -8.479 -13.954 -16.297 1.00 63.22 87 GLU A CA 1
ATOM 646 C C . GLU A 1 87 ? -7.863 -15.357 -16.363 1.00 63.22 87 GLU A C 1
ATOM 648 O O . GLU A 1 87 ? -8.060 -16.057 -17.349 1.00 63.22 87 GLU A O 1
ATOM 653 N N . LEU A 1 88 ? -7.246 -15.830 -15.274 1.00 62.47 88 LEU A N 1
ATOM 654 C CA . LEU A 1 88 ? -6.737 -17.204 -15.151 1.00 62.47 88 LEU A CA 1
ATOM 655 C C . LEU A 1 88 ? -7.837 -18.283 -15.160 1.00 62.47 88 LEU A C 1
ATOM 657 O O . LEU A 1 88 ? -7.562 -19.419 -15.534 1.00 62.47 88 LEU A O 1
ATOM 661 N N . PHE A 1 89 ? -9.067 -17.963 -14.739 1.00 61.12 89 PHE A N 1
ATOM 662 C CA . PHE A 1 89 ? -10.196 -18.912 -14.724 1.00 61.12 89 PHE A CA 1
ATOM 663 C C . PHE A 1 89 ? -11.015 -18.935 -16.025 1.00 61.12 89 PHE A C 1
ATOM 665 O O . PHE A 1 89 ? -11.891 -19.788 -16.168 1.00 61.12 89 PHE A O 1
ATOM 672 N N . VAL A 1 90 ? -10.776 -17.996 -16.946 1.00 56.81 90 VAL A N 1
ATOM 673 C CA . VAL A 1 90 ? -11.531 -17.849 -18.208 1.00 56.81 90 VAL A CA 1
ATOM 674 C C . VAL A 1 90 ? -10.773 -18.453 -19.409 1.00 56.81 90 VAL A C 1
ATOM 676 O O . VAL A 1 90 ? -11.268 -18.403 -20.535 1.00 56.81 90 VAL A O 1
ATOM 679 N N . VAL A 1 91 ? -9.614 -19.080 -19.169 1.00 46.19 91 VAL A N 1
ATOM 680 C CA . VAL A 1 91 ? -8.817 -19.819 -20.169 1.00 46.19 91 VAL A CA 1
ATOM 681 C C . VAL A 1 91 ? -9.133 -21.312 -20.150 1.00 46.19 91 VAL A C 1
ATOM 683 O O . VAL A 1 91 ? -9.147 -21.906 -19.049 1.00 46.19 91 VAL A O 1
#

Secondary structure (DSSP, 8-state):
-HHHHHHHHTT-TTS----HHHHHHHHHHSHHHHHHHHHHHHHHHHHHHHH--STTHHHHHHHHHHHHHHHHHHHHHHHHHSS-HHHHT--

pLDDT: mean 76.16, std 8.39, range [46.19, 89.62]

Organism: NCBI:txid1227498

Radius of gyration: 15.24 Å; chains: 1; bounding box: 31×33×40 Å

Sequence (91 aa):
MDLIATILLFPVPYATELNPITTYFYEAIGVPGVVLAGSAYAAVVVLTGHYLSKPYDTLFATGAVLVYAVCAINNVVLLFSGDAPFELFVV

Foldseek 3Di:
DQLVLVLLLVVPPLNPDDDPQLVVLCVVPNSVRNVVVVVVVVVVVVVVCVVPVDPVSVVVVVVVVVVVVLVSVQSVCCSVPVDGPVVVVVD